Protein AF-A0A7R9U5C7-F1 (afdb_monomer_lite)

Structure (mmCIF, N/CA/C/O backbone):
data_AF-A0A7R9U5C7-F1
#
_entry.id   AF-A0A7R9U5C7-F1
#
loop_
_atom_site.group_PDB
_atom_site.id
_atom_site.type_symbol
_atom_site.label_atom_id
_atom_site.label_alt_id
_atom_site.label_comp_id
_atom_site.label_asym_id
_atom_site.label_entity_id
_atom_site.label_seq_id
_atom_site.pdbx_PDB_ins_code
_atom_site.Cartn_x
_atom_site.Cartn_y
_atom_site.Cartn_z
_atom_site.occupancy
_atom_site.B_iso_or_equiv
_atom_site.auth_seq_id
_atom_site.auth_comp_id
_atom_site.auth_asym_id
_atom_site.auth_atom_id
_atom_site.pdbx_PDB_model_num
ATOM 1 N N . VAL A 1 1 ? 26.479 -2.961 -24.263 1.00 69.06 1 VAL A N 1
ATOM 2 C CA . VAL A 1 1 ? 25.648 -1.881 -23.669 1.00 69.06 1 VAL A CA 1
ATOM 3 C C . VAL A 1 1 ? 24.235 -2.358 -23.331 1.00 69.06 1 VAL A C 1
ATOM 5 O O . VAL A 1 1 ? 23.963 -2.517 -22.155 1.00 69.06 1 VAL A O 1
ATOM 8 N N . LYS A 1 2 ? 23.353 -2.687 -24.295 1.00 80.06 2 LYS A N 1
ATOM 9 C CA . LYS A 1 2 ? 21.964 -3.112 -23.983 1.00 80.06 2 LYS A CA 1
ATOM 10 C C . LYS A 1 2 ? 21.867 -4.331 -23.053 1.00 80.06 2 LYS A C 1
ATOM 12 O O . LYS A 1 2 ? 21.091 -4.308 -22.110 1.00 80.06 2 LYS A O 1
ATOM 17 N N . ALA A 1 3 ? 22.662 -5.375 -23.295 1.00 84.94 3 ALA A N 1
ATOM 18 C CA . ALA A 1 3 ? 22.646 -6.585 -22.465 1.00 84.94 3 ALA A CA 1
ATOM 19 C C . ALA A 1 3 ? 23.054 -6.326 -21.003 1.00 84.94 3 ALA A C 1
ATOM 21 O O . ALA A 1 3 ? 22.532 -6.975 -20.100 1.00 84.94 3 ALA A O 1
ATOM 22 N N . GLU A 1 4 ? 23.941 -5.354 -20.786 1.00 88.50 4 GLU A N 1
ATOM 23 C CA . GLU A 1 4 ? 24.429 -4.982 -19.459 1.00 88.50 4 GLU A CA 1
ATOM 24 C C . GLU A 1 4 ? 23.354 -4.234 -18.666 1.00 88.50 4 GLU A C 1
ATOM 26 O O . GLU A 1 4 ? 23.026 -4.626 -17.553 1.00 88.50 4 GLU A O 1
ATOM 31 N N . ILE A 1 5 ? 22.686 -3.267 -19.302 1.00 93.19 5 ILE A N 1
ATOM 32 C CA . ILE A 1 5 ? 21.559 -2.531 -18.707 1.00 93.19 5 ILE A CA 1
ATOM 33 C C . ILE A 1 5 ? 20.437 -3.490 -18.284 1.00 93.19 5 ILE A C 1
ATOM 35 O O . ILE A 1 5 ? 19.902 -3.387 -17.184 1.00 93.19 5 ILE A O 1
ATOM 39 N N . TRP A 1 6 ? 20.092 -4.470 -19.128 1.00 94.31 6 TRP A N 1
ATOM 40 C CA . TRP A 1 6 ? 19.081 -5.473 -18.774 1.00 94.31 6 TRP A CA 1
ATOM 41 C C . TRP A 1 6 ? 19.509 -6.362 -17.605 1.00 94.31 6 TRP A C 1
ATOM 43 O O . TRP A 1 6 ? 18.661 -6.824 -16.843 1.00 94.31 6 TRP A O 1
ATOM 53 N N . ARG A 1 7 ? 20.810 -6.632 -17.468 1.00 94.31 7 ARG A N 1
ATOM 54 C CA . ARG A 1 7 ? 21.351 -7.407 -16.351 1.00 94.31 7 ARG A CA 1
ATOM 55 C C . ARG A 1 7 ? 21.228 -6.626 -15.048 1.00 94.31 7 ARG A C 1
ATOM 57 O O . ARG A 1 7 ? 20.697 -7.174 -14.087 1.00 94.31 7 ARG A O 1
ATOM 64 N N . GLU A 1 8 ? 21.639 -5.364 -15.044 1.00 95.88 8 GLU A N 1
ATOM 65 C CA . GLU A 1 8 ? 21.520 -4.473 -13.887 1.00 95.88 8 GLU A CA 1
ATOM 66 C C . GLU A 1 8 ? 20.059 -4.268 -13.477 1.00 95.88 8 GLU A C 1
ATOM 68 O O . GLU A 1 8 ? 19.711 -4.454 -12.312 1.00 95.88 8 GLU A O 1
ATOM 73 N N . LEU A 1 9 ? 19.174 -3.991 -14.440 1.00 95.62 9 LEU A N 1
ATOM 74 C CA . LEU A 1 9 ? 17.753 -3.787 -14.165 1.00 95.62 9 LEU A CA 1
ATOM 75 C C . LEU A 1 9 ? 17.116 -5.014 -13.505 1.00 95.62 9 LEU A C 1
ATOM 77 O O . LEU A 1 9 ? 16.358 -4.870 -12.549 1.00 95.62 9 LEU A O 1
ATOM 81 N N . ARG A 1 10 ? 17.450 -6.227 -13.965 1.00 95.75 10 ARG A N 1
ATOM 82 C CA . ARG A 1 10 ? 16.970 -7.465 -13.330 1.00 95.75 10 ARG A CA 1
ATOM 83 C C . ARG A 1 10 ? 17.419 -7.573 -11.877 1.00 95.75 10 ARG A C 1
ATOM 85 O O . ARG A 1 10 ? 16.615 -7.959 -11.034 1.00 95.75 10 ARG A O 1
ATOM 92 N N . VAL A 1 11 ? 18.674 -7.228 -11.584 1.00 97.00 11 VAL A N 1
ATOM 93 C CA . VAL A 1 11 ? 19.195 -7.238 -10.209 1.00 97.00 11 VAL A CA 1
ATOM 94 C C . VAL A 1 11 ? 18.440 -6.229 -9.348 1.00 97.00 11 VAL A C 1
ATOM 96 O O . VAL A 1 11 ? 18.007 -6.580 -8.253 1.00 97.00 11 VAL A O 1
ATOM 99 N N . TYR A 1 12 ? 18.214 -5.009 -9.839 1.00 96.62 12 TYR A N 1
ATOM 100 C CA . TYR A 1 12 ? 17.476 -3.999 -9.081 1.00 96.62 12 TYR A CA 1
ATOM 101 C C . TYR A 1 12 ? 16.025 -4.394 -8.828 1.00 96.62 12 TYR A C 1
ATOM 103 O O . TYR A 1 12 ? 15.576 -4.311 -7.688 1.00 96.62 12 TYR A O 1
ATOM 111 N N . VAL A 1 13 ? 15.312 -4.888 -9.842 1.00 96.19 13 VAL A N 1
ATOM 112 C CA . VAL A 1 13 ? 13.936 -5.379 -9.670 1.00 96.19 13 VAL A CA 1
ATOM 113 C C . VAL A 1 13 ? 13.900 -6.511 -8.645 1.00 96.19 13 VAL A C 1
ATOM 115 O O . VAL A 1 13 ? 13.076 -6.480 -7.737 1.00 96.19 13 VAL A O 1
ATOM 118 N N . TYR A 1 14 ? 14.839 -7.456 -8.717 1.00 97.25 14 TYR A N 1
ATOM 119 C CA . TYR A 1 14 ? 14.930 -8.548 -7.751 1.00 97.25 14 TYR A CA 1
ATOM 120 C C . TYR A 1 14 ? 15.136 -8.046 -6.313 1.00 97.25 14 TYR A C 1
ATOM 122 O O . TYR A 1 14 ? 14.419 -8.461 -5.401 1.00 97.25 14 TYR A O 1
ATOM 130 N N . VAL A 1 15 ? 16.078 -7.122 -6.103 1.00 97.81 15 VAL A N 1
ATOM 131 C CA . VAL A 1 15 ? 16.338 -6.533 -4.780 1.00 97.81 15 VAL A CA 1
ATOM 132 C C . VAL A 1 15 ? 15.114 -5.774 -4.264 1.00 97.81 15 VAL A C 1
ATOM 134 O O . VAL A 1 15 ? 14.743 -5.941 -3.103 1.00 97.81 15 VAL A O 1
ATOM 137 N N . LEU A 1 16 ? 14.450 -4.988 -5.116 1.00 97.81 16 LEU A N 1
ATOM 138 C CA . LEU A 1 16 ? 13.233 -4.261 -4.749 1.00 97.81 16 LEU A CA 1
ATOM 139 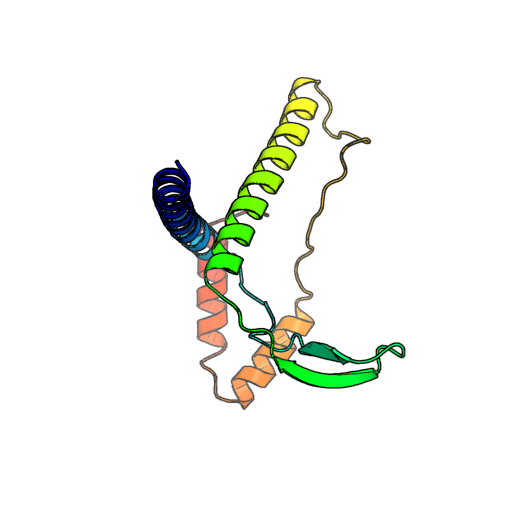C C . LEU A 1 16 ? 12.109 -5.211 -4.331 1.00 97.81 16 LEU A C 1
ATOM 141 O O . LEU A 1 16 ? 11.464 -4.973 -3.312 1.00 97.81 16 LEU A O 1
ATOM 145 N N . THR A 1 17 ? 11.918 -6.319 -5.048 1.00 97.75 17 THR A N 1
ATOM 146 C CA . THR A 1 17 ? 10.931 -7.344 -4.686 1.00 97.75 17 THR A CA 1
ATOM 147 C C . THR A 1 17 ? 11.251 -7.992 -3.338 1.00 97.75 17 THR A C 1
ATOM 149 O O . THR A 1 17 ? 10.351 -8.178 -2.519 1.00 97.75 17 THR A O 1
ATOM 152 N N . LEU A 1 18 ? 12.523 -8.282 -3.040 1.00 97.94 18 LEU A N 1
ATOM 153 C CA . LEU A 1 18 ? 12.911 -8.801 -1.721 1.00 97.94 18 LEU A CA 1
ATOM 154 C C . LEU A 1 18 ? 12.599 -7.812 -0.592 1.00 97.94 18 LEU A C 1
ATOM 156 O O . LEU A 1 18 ? 12.059 -8.213 0.442 1.00 97.94 18 LEU A O 1
ATOM 160 N N . VAL A 1 19 ? 12.908 -6.529 -0.791 1.00 97.69 19 VAL A N 1
ATOM 161 C CA . VAL A 1 19 ? 12.594 -5.473 0.181 1.00 97.69 19 VAL A CA 1
ATOM 162 C C . VAL A 1 19 ? 11.082 -5.359 0.373 1.00 97.69 19 VAL A C 1
ATOM 164 O O . VAL A 1 19 ? 10.614 -5.370 1.512 1.00 97.69 19 VAL A O 1
ATOM 167 N N . ALA A 1 20 ? 10.310 -5.335 -0.712 1.00 97.19 20 ALA A N 1
ATOM 168 C CA . ALA A 1 20 ? 8.856 -5.250 -0.654 1.00 97.19 20 ALA A CA 1
ATOM 169 C C . ALA A 1 20 ? 8.223 -6.431 0.096 1.00 97.19 20 ALA A C 1
ATOM 171 O O . ALA A 1 20 ? 7.369 -6.218 0.951 1.00 97.19 20 ALA A O 1
ATOM 172 N N . ARG A 1 21 ? 8.698 -7.668 -0.110 1.00 96.88 21 ARG A N 1
ATOM 173 C CA . ARG A 1 21 ? 8.245 -8.840 0.667 1.00 96.88 21 ARG A CA 1
ATOM 174 C C . ARG A 1 21 ? 8.474 -8.681 2.172 1.00 96.88 21 ARG A C 1
ATOM 176 O O . ARG A 1 21 ? 7.712 -9.217 2.978 1.00 96.88 21 ARG A O 1
ATOM 183 N N . CYS A 1 22 ? 9.557 -8.020 2.575 1.00 97.31 22 CYS A N 1
ATOM 184 C CA . CYS A 1 22 ? 9.834 -7.739 3.985 1.00 97.31 22 CYS A CA 1
ATOM 185 C C . CYS A 1 22 ? 8.921 -6.632 4.529 1.00 97.31 22 CYS A C 1
ATOM 187 O O . CYS A 1 22 ? 8.404 -6.769 5.637 1.00 97.31 22 CYS A O 1
ATOM 189 N N . LEU A 1 23 ? 8.692 -5.572 3.748 1.00 95.62 23 LEU A N 1
ATOM 190 C CA . LEU A 1 23 ? 7.774 -4.486 4.101 1.00 95.62 23 LEU A CA 1
ATOM 191 C C . LEU A 1 23 ? 6.338 -4.996 4.259 1.00 95.62 23 LEU A C 1
ATOM 193 O O . LEU A 1 23 ? 5.747 -4.777 5.315 1.00 95.62 23 LEU A O 1
ATOM 197 N N . LYS A 1 24 ? 5.844 -5.777 3.290 1.00 94.38 24 LYS A N 1
ATOM 198 C CA . LYS A 1 24 ? 4.515 -6.403 3.325 1.00 94.38 24 LYS A CA 1
ATOM 199 C C . LYS A 1 24 ? 4.319 -7.235 4.587 1.00 94.38 24 LYS A C 1
ATOM 201 O O . LYS A 1 24 ? 3.395 -6.985 5.351 1.00 94.38 24 LYS A O 1
ATOM 206 N N . ARG A 1 25 ? 5.255 -8.148 4.879 1.00 93.75 25 ARG A N 1
ATOM 207 C CA . ARG A 1 25 ? 5.205 -8.975 6.098 1.00 93.75 25 ARG A CA 1
ATOM 208 C C . ARG A 1 25 ? 5.154 -8.133 7.369 1.00 93.75 25 ARG A C 1
ATOM 210 O O . ARG A 1 25 ? 4.372 -8.430 8.264 1.00 93.75 25 ARG A O 1
ATOM 217 N N . ARG A 1 26 ? 5.964 -7.075 7.458 1.00 93.19 26 ARG A N 1
ATOM 218 C CA . ARG A 1 26 ? 5.956 -6.173 8.618 1.00 93.19 26 ARG A CA 1
ATOM 219 C C . ARG A 1 26 ? 4.633 -5.411 8.739 1.00 93.19 26 ARG A C 1
ATOM 221 O O . ARG A 1 26 ? 4.154 -5.208 9.851 1.00 93.19 26 ARG A O 1
ATOM 228 N N . ARG A 1 27 ? 4.059 -4.984 7.614 1.00 92.38 27 ARG A N 1
ATOM 229 C CA . ARG A 1 27 ? 2.776 -4.280 7.540 1.00 92.38 27 ARG A CA 1
ATOM 230 C C . ARG A 1 27 ? 1.621 -5.186 7.989 1.00 92.38 27 ARG A C 1
ATOM 232 O O . ARG A 1 27 ? 0.831 -4.776 8.833 1.00 92.38 27 ARG A O 1
ATOM 239 N N . GLU A 1 28 ? 1.578 -6.424 7.505 1.00 90.81 28 GLU A N 1
ATOM 240 C CA . GLU A 1 28 ? 0.587 -7.441 7.893 1.00 90.81 28 GLU A CA 1
ATOM 241 C C . GLU A 1 28 ? 0.716 -7.843 9.370 1.00 90.81 28 GLU A C 1
ATOM 243 O O . GLU A 1 28 ? -0.279 -7.888 10.088 1.00 90.81 28 GLU A O 1
ATOM 248 N N . GLN A 1 29 ? 1.941 -8.040 9.871 1.00 89.88 29 GLN A N 1
ATOM 249 C CA . GLN A 1 29 ? 2.194 -8.260 11.305 1.00 89.88 29 GLN A CA 1
ATOM 250 C C . GLN A 1 29 ? 1.755 -7.072 12.171 1.00 89.88 29 GLN A C 1
ATOM 252 O O . GLN A 1 29 ? 1.412 -7.249 13.336 1.00 89.88 29 GLN A O 1
ATOM 257 N N . GLY A 1 30 ? 1.759 -5.865 11.602 1.00 82.56 30 GLY A N 1
ATOM 258 C CA . GLY A 1 30 ? 1.234 -4.652 12.222 1.00 82.56 30 GLY A CA 1
ATOM 259 C C . GLY A 1 30 ? -0.291 -4.519 12.168 1.00 82.56 30 GLY A C 1
ATOM 260 O O . GLY A 1 30 ? -0.795 -3.464 12.540 1.00 82.56 30 GLY A O 1
ATOM 261 N N . GLY A 1 31 ? -1.018 -5.539 11.699 1.00 85.38 31 GLY A N 1
ATOM 262 C CA . GLY A 1 31 ? -2.482 -5.555 11.648 1.00 85.38 31 GLY A CA 1
ATOM 263 C C . GLY A 1 31 ? -3.082 -4.947 10.379 1.00 85.38 31 GLY A C 1
ATOM 264 O O . GLY A 1 31 ? -4.291 -4.727 10.318 1.00 85.38 31 GLY A O 1
ATOM 265 N N . ALA A 1 32 ? -2.272 -4.658 9.358 1.00 87.25 32 ALA A N 1
ATOM 266 C CA . ALA A 1 32 ? -2.818 -4.217 8.084 1.00 87.25 32 ALA A CA 1
ATOM 267 C C . ALA A 1 32 ? -3.538 -5.363 7.367 1.00 87.25 32 ALA A C 1
ATOM 269 O O . ALA A 1 32 ? -3.060 -6.496 7.339 1.00 87.25 32 ALA A O 1
ATOM 270 N N . LEU A 1 33 ? -4.659 -5.034 6.732 1.00 86.25 33 LEU A N 1
ATOM 271 C CA . LEU A 1 33 ? -5.491 -5.986 6.009 1.00 86.25 33 LEU A CA 1
ATOM 272 C C . LEU A 1 33 ? -5.349 -5.772 4.505 1.00 86.25 33 LEU A C 1
ATOM 274 O O . LEU A 1 33 ? -5.361 -4.637 4.028 1.00 86.25 33 LEU A O 1
ATOM 278 N N . GLU A 1 34 ? -5.263 -6.872 3.766 1.00 84.06 34 GLU A N 1
ATOM 279 C CA . GLU A 1 34 ? -5.364 -6.871 2.312 1.00 84.06 34 GLU A CA 1
ATOM 280 C C . GLU A 1 34 ? -6.818 -7.161 1.933 1.00 84.06 34 GLU A C 1
ATOM 282 O O . GLU A 1 34 ? -7.289 -8.293 2.025 1.00 84.06 34 GLU A O 1
ATOM 287 N N . LEU A 1 35 ? -7.552 -6.105 1.577 1.00 82.19 35 LEU A N 1
ATOM 288 C CA . LEU A 1 35 ? -8.966 -6.179 1.187 1.00 82.19 35 LEU A CA 1
ATOM 289 C C . LEU A 1 35 ? -9.159 -5.983 -0.320 1.00 82.19 35 LEU A C 1
ATOM 291 O O . LEU A 1 35 ? -10.283 -5.744 -0.768 1.00 82.19 35 LEU A O 1
ATOM 295 N N . SER A 1 36 ? -8.079 -6.030 -1.105 1.00 74.12 36 SER A N 1
ATOM 296 C CA . SER A 1 36 ? -8.199 -5.990 -2.556 1.00 74.12 36 SER A CA 1
ATOM 297 C C . SER A 1 36 ? -9.092 -7.136 -3.026 1.00 74.12 36 SER A C 1
ATOM 299 O O . SER A 1 36 ? -9.078 -8.249 -2.499 1.00 74.12 36 SER A O 1
ATOM 301 N N . ASN A 1 37 ? -9.931 -6.845 -4.017 1.00 61.38 37 ASN A N 1
ATOM 302 C CA . ASN A 1 37 ? -11.022 -7.715 -4.446 1.00 61.38 37 ASN A CA 1
ATOM 303 C C . ASN A 1 37 ? -10.569 -8.995 -5.182 1.00 61.38 37 ASN A C 1
ATOM 305 O O . ASN A 1 37 ? -11.366 -9.550 -5.936 1.00 61.38 37 ASN A O 1
ATOM 309 N N . GLY A 1 38 ? -9.332 -9.467 -4.991 1.00 54.62 38 GLY A N 1
ATOM 310 C CA . GLY A 1 38 ? -8.848 -10.760 -5.483 1.00 54.62 38 GLY A CA 1
ATOM 311 C C . GLY A 1 38 ? -9.204 -11.049 -6.944 1.00 54.62 38 GLY A C 1
ATOM 312 O O . GLY A 1 38 ? -9.746 -12.112 -7.228 1.00 54.62 38 GLY A O 1
ATOM 313 N N . GLY A 1 39 ? -8.971 -10.092 -7.851 1.00 54.88 39 GLY A N 1
ATOM 314 C CA . GLY A 1 39 ? -9.197 -10.284 -9.291 1.00 54.88 39 GLY A CA 1
ATOM 315 C C . GLY A 1 39 ? -10.586 -9.903 -9.826 1.00 54.88 39 GLY A C 1
ATOM 316 O O . GLY A 1 39 ? -10.973 -10.391 -10.880 1.00 54.88 39 GLY A O 1
ATOM 317 N N . ARG A 1 40 ? -11.366 -9.042 -9.152 1.00 65.44 40 ARG A N 1
ATOM 318 C CA . ARG A 1 40 ? -12.641 -8.525 -9.719 1.00 65.44 40 ARG A CA 1
ATOM 319 C C . ARG A 1 40 ? -12.511 -7.255 -10.558 1.00 65.44 40 ARG A C 1
ATOM 321 O O . ARG A 1 40 ? -13.523 -6.757 -11.045 1.00 65.44 40 ARG A O 1
ATOM 328 N N . GLU A 1 41 ? -11.312 -6.707 -10.704 1.00 80.50 41 GLU A N 1
ATOM 329 C CA . GLU A 1 41 ? -11.092 -5.639 -11.680 1.00 80.50 41 GLU A CA 1
ATOM 330 C C . GLU A 1 41 ? -11.083 -6.253 -13.082 1.00 80.50 41 GLU A C 1
ATOM 332 O O . GLU A 1 41 ? -10.514 -7.326 -13.285 1.00 80.50 41 GLU A O 1
ATOM 337 N N . LEU A 1 42 ? -11.779 -5.615 -14.023 1.00 86.25 42 LEU A N 1
ATOM 338 C CA . LEU A 1 42 ? -11.935 -6.111 -15.387 1.00 86.25 42 LEU A CA 1
ATOM 339 C C . LEU A 1 42 ? -11.075 -5.278 -16.335 1.00 86.25 42 LEU A C 1
ATOM 341 O O . LEU A 1 42 ? -11.284 -4.072 -16.467 1.00 86.25 42 LEU A O 1
ATOM 345 N N . ASP A 1 43 ? -10.153 -5.939 -17.027 1.00 86.94 43 ASP A N 1
ATOM 346 C CA . ASP A 1 43 ? -9.432 -5.363 -18.155 1.00 86.94 43 ASP A CA 1
ATOM 347 C C . ASP A 1 43 ? -10.277 -5.578 -19.415 1.00 86.94 43 ASP A C 1
ATOM 349 O O . ASP A 1 43 ? -10.591 -6.720 -19.766 1.00 86.94 43 ASP A O 1
ATOM 353 N N . PHE A 1 44 ? -10.615 -4.501 -20.120 1.00 90.56 44 PHE A N 1
ATOM 354 C CA . PHE A 1 44 ? -11.319 -4.569 -21.399 1.00 90.56 44 PHE A CA 1
ATOM 355 C C . PHE A 1 44 ? -10.335 -4.397 -22.557 1.00 90.56 44 PHE A C 1
ATOM 357 O O . PHE A 1 44 ? -9.576 -3.428 -22.602 1.00 90.56 44 PHE A O 1
ATOM 364 N N . GLU A 1 45 ? -10.366 -5.316 -23.520 1.00 89.62 45 GLU A N 1
ATOM 365 C CA . GLU A 1 45 ? -9.659 -5.146 -24.788 1.00 89.62 45 GLU A CA 1
ATOM 366 C C . GLU A 1 45 ? -10.556 -4.366 -25.751 1.00 89.62 45 GLU A C 1
ATOM 368 O O . GLU A 1 45 ? -11.594 -4.862 -26.200 1.00 89.62 45 GLU A O 1
ATOM 373 N N . LEU A 1 46 ? -10.145 -3.136 -26.057 1.00 91.50 46 LEU A N 1
ATOM 374 C CA . LEU A 1 46 ? -10.845 -2.255 -26.990 1.00 91.50 46 LEU A CA 1
ATOM 375 C C . LEU A 1 46 ? -10.221 -2.390 -28.384 1.00 91.50 46 LEU A C 1
ATOM 377 O O . LEU A 1 46 ? -8.994 -2.342 -28.522 1.00 91.50 46 LEU A O 1
ATOM 381 N N . ARG A 1 47 ? -11.047 -2.542 -29.426 1.00 83.38 47 ARG A N 1
ATOM 382 C CA . ARG A 1 47 ? -10.589 -2.587 -30.826 1.00 83.38 47 ARG A CA 1
ATOM 383 C C . ARG A 1 47 ? -11.359 -1.623 -31.723 1.00 83.38 47 ARG A C 1
ATOM 385 O O . ARG A 1 47 ? -12.473 -1.202 -31.433 1.00 83.38 47 ARG A O 1
ATOM 392 N N . GLY A 1 48 ? -10.723 -1.282 -32.845 1.00 81.19 48 GLY A N 1
ATOM 393 C CA . GLY A 1 48 ? -11.273 -0.374 -33.848 1.00 81.19 48 GLY A CA 1
ATOM 394 C C . GLY A 1 48 ? -11.226 1.099 -33.435 1.00 81.19 48 GLY A C 1
ATOM 395 O O . GLY A 1 48 ? -10.718 1.464 -32.378 1.00 81.19 48 GLY A O 1
ATOM 396 N N . THR A 1 49 ? -11.747 1.963 -34.302 1.00 80.00 49 THR A N 1
ATOM 397 C CA . THR A 1 49 ? -11.827 3.416 -34.069 1.00 80.00 49 THR A CA 1
ATOM 398 C C . THR A 1 49 ? -12.918 3.805 -33.076 1.00 80.00 49 THR A C 1
ATOM 400 O O . THR A 1 49 ? -12.849 4.884 -32.498 1.00 80.00 49 THR A O 1
ATOM 403 N N . ASN A 1 50 ? -13.909 2.933 -32.877 1.00 81.62 50 ASN A N 1
ATOM 404 C CA . ASN A 1 50 ? -15.063 3.195 -32.018 1.00 81.62 50 ASN A CA 1
ATOM 405 C C . ASN A 1 50 ? -14.829 2.784 -30.557 1.00 81.62 50 ASN A C 1
ATOM 407 O O . ASN A 1 50 ? -15.661 3.094 -29.713 1.00 81.62 50 ASN A O 1
ATOM 411 N N . LEU A 1 51 ? -13.686 2.146 -30.255 1.00 83.25 51 LEU A N 1
ATOM 412 C CA . LEU A 1 51 ? -13.310 1.692 -28.911 1.00 83.25 51 LEU A CA 1
ATOM 413 C C . LEU A 1 51 ? -14.348 0.752 -28.274 1.00 83.25 51 LEU A C 1
ATOM 415 O O . LEU A 1 51 ? -14.524 0.753 -27.056 1.00 83.25 51 LEU A O 1
ATOM 419 N N . ASP A 1 52 ? -15.016 -0.064 -29.089 1.00 86.94 52 ASP A N 1
ATOM 420 C CA . ASP A 1 52 ? -15.985 -1.037 -28.595 1.00 86.94 52 ASP A CA 1
ATOM 421 C C . ASP A 1 52 ? -15.253 -2.176 -27.848 1.00 86.94 52 ASP A C 1
ATOM 423 O O . ASP A 1 52 ? -14.231 -2.682 -28.336 1.00 86.94 52 ASP A O 1
ATOM 427 N N . PRO A 1 53 ? -15.730 -2.589 -26.655 1.00 85.44 53 PRO A N 1
ATOM 428 C CA . PRO A 1 53 ? -15.127 -3.684 -25.906 1.00 85.44 53 PRO A CA 1
ATOM 429 C C . PRO A 1 53 ? -15.491 -5.027 -26.546 1.00 85.44 53 PRO A C 1
ATOM 431 O O . PRO A 1 53 ? -16.641 -5.460 -26.504 1.00 85.44 53 PRO A O 1
ATOM 434 N N . GLU A 1 54 ? -14.503 -5.716 -27.113 1.00 84.94 54 GLU A N 1
ATOM 435 C CA . GLU A 1 54 ? -14.709 -7.037 -27.727 1.00 84.94 54 GLU A CA 1
ATOM 436 C C . GLU A 1 54 ? -14.481 -8.180 -26.737 1.00 84.94 54 GLU A C 1
ATOM 438 O O . GLU A 1 54 ? -15.071 -9.256 -26.861 1.00 84.94 54 GLU A O 1
ATOM 443 N N . LYS A 1 55 ? -13.588 -7.968 -25.766 1.00 88.00 55 LYS A N 1
ATOM 444 C CA . LYS A 1 55 ? -13.210 -8.966 -24.766 1.00 88.00 55 LYS A CA 1
ATOM 445 C C . LYS A 1 55 ? -12.985 -8.310 -23.420 1.00 88.00 55 LYS A C 1
ATOM 447 O O . LYS A 1 55 ? -12.586 -7.150 -23.336 1.00 88.00 55 LYS A O 1
ATOM 452 N N . TYR A 1 56 ? -13.187 -9.095 -22.374 1.00 89.31 56 TYR A N 1
ATOM 453 C CA . TYR A 1 56 ? -12.783 -8.737 -21.028 1.00 89.31 56 TYR A CA 1
ATOM 454 C C . TYR A 1 56 ? -12.029 -9.898 -20.392 1.00 89.31 56 TYR A C 1
ATOM 456 O O . TYR A 1 56 ? -12.236 -11.065 -20.739 1.00 89.31 56 TYR A O 1
ATOM 464 N N . ARG A 1 57 ? -11.171 -9.572 -19.435 1.00 87.00 57 ARG A N 1
ATOM 465 C CA . ARG A 1 57 ? -10.538 -10.538 -18.538 1.00 87.00 57 ARG A CA 1
ATOM 466 C C . ARG A 1 57 ? -10.487 -9.960 -17.134 1.00 87.00 57 ARG A C 1
ATOM 468 O O . ARG A 1 57 ? -10.516 -8.746 -16.958 1.00 87.00 57 ARG A O 1
ATOM 475 N N . THR A 1 58 ? -10.395 -10.826 -16.141 1.00 85.94 58 THR A N 1
ATOM 476 C CA . THR A 1 58 ? -10.044 -10.408 -14.786 1.00 85.94 58 THR A CA 1
ATOM 477 C C . THR A 1 58 ? -8.584 -9.975 -14.755 1.00 85.94 58 THR A C 1
ATOM 479 O O . THR A 1 58 ? -7.739 -10.629 -15.368 1.00 85.94 58 THR A O 1
ATOM 482 N N . SER A 1 59 ? -8.295 -8.871 -14.074 1.00 82.81 59 SER A N 1
ATOM 483 C CA . SER A 1 59 ? -6.928 -8.391 -13.906 1.00 82.81 59 SER A CA 1
ATOM 484 C C . SER A 1 59 ? -6.190 -9.303 -12.928 1.00 82.81 59 SER A C 1
ATOM 486 O O . SER A 1 59 ? -6.612 -9.478 -11.779 1.00 82.81 59 SER A O 1
ATOM 488 N N . ASP A 1 60 ? -5.104 -9.913 -13.399 1.00 83.56 60 ASP A N 1
ATOM 489 C CA . ASP A 1 60 ? -4.282 -10.796 -12.582 1.00 83.56 60 ASP A CA 1
ATOM 490 C C . ASP A 1 60 ? -3.399 -9.970 -11.651 1.00 83.56 60 ASP A C 1
ATOM 492 O O . ASP A 1 60 ? -2.635 -9.095 -12.072 1.00 83.56 60 ASP A O 1
ATOM 496 N N . HIS A 1 61 ? -3.459 -10.282 -10.359 1.00 84.94 61 HIS A N 1
ATOM 497 C CA . HIS A 1 61 ? -2.585 -9.647 -9.388 1.00 84.94 61 HIS A CA 1
ATOM 498 C C . HIS A 1 61 ? -1.206 -10.311 -9.392 1.00 84.94 61 HIS A C 1
ATOM 500 O O . HIS A 1 61 ? -1.040 -11.437 -8.925 1.00 84.94 61 HIS A O 1
ATOM 506 N N . LEU A 1 62 ? -0.209 -9.609 -9.929 1.00 89.88 62 LEU A N 1
ATOM 507 C CA . LEU A 1 62 ? 1.175 -10.068 -9.993 1.00 89.88 62 LEU A CA 1
ATOM 508 C C . LEU A 1 62 ? 1.979 -9.591 -8.779 1.00 89.88 62 LEU A C 1
ATOM 510 O O . LEU A 1 62 ? 1.750 -8.515 -8.234 1.00 89.88 62 LEU A O 1
ATOM 514 N N . GLU A 1 63 ? 3.031 -10.328 -8.424 1.00 91.88 63 GLU A N 1
ATOM 515 C CA . GLU A 1 63 ? 3.962 -9.936 -7.354 1.00 91.88 63 GLU A CA 1
ATOM 516 C C . GLU A 1 63 ? 4.638 -8.573 -7.604 1.00 91.88 63 GLU A C 1
ATOM 518 O O . GLU A 1 63 ? 5.004 -7.844 -6.677 1.00 91.88 63 GLU A O 1
ATOM 523 N N . THR A 1 64 ? 4.803 -8.186 -8.867 1.00 92.75 64 THR A N 1
ATOM 524 C CA . THR A 1 64 ? 5.319 -6.857 -9.201 1.00 92.75 64 THR A CA 1
ATOM 525 C C . THR A 1 64 ? 4.361 -5.751 -8.751 1.00 92.75 64 THR A C 1
ATOM 527 O O . THR A 1 64 ? 4.835 -4.694 -8.336 1.00 92.75 64 THR A O 1
ATOM 530 N N . HIS A 1 65 ? 3.044 -5.991 -8.748 1.00 92.12 65 HIS A N 1
ATOM 531 C CA . HIS A 1 65 ? 2.068 -5.039 -8.213 1.00 92.12 65 HIS A CA 1
ATOM 532 C C . HIS A 1 65 ? 2.275 -4.843 -6.709 1.00 92.12 65 HIS A C 1
ATOM 534 O O . HIS A 1 65 ? 2.375 -3.704 -6.264 1.00 92.12 65 HIS A O 1
ATOM 540 N N . ASP A 1 66 ? 2.456 -5.931 -5.951 1.00 92.44 66 ASP A N 1
ATOM 541 C CA . ASP A 1 66 ? 2.814 -5.866 -4.525 1.00 92.44 66 ASP A CA 1
ATOM 542 C C . ASP A 1 66 ? 4.135 -5.119 -4.305 1.00 92.44 66 ASP A C 1
ATOM 544 O O . ASP A 1 66 ? 4.246 -4.287 -3.406 1.00 92.44 66 ASP A O 1
ATOM 548 N N . THR A 1 67 ? 5.136 -5.380 -5.153 1.00 96.06 67 THR A N 1
ATOM 549 C CA . THR A 1 67 ? 6.440 -4.712 -5.062 1.00 96.06 67 THR A CA 1
ATOM 550 C C . THR A 1 67 ? 6.292 -3.199 -5.181 1.00 96.06 67 THR A C 1
ATOM 552 O O . THR A 1 67 ? 6.806 -2.455 -4.347 1.00 96.06 67 THR A O 1
ATOM 555 N N . VAL A 1 68 ? 5.567 -2.736 -6.200 1.00 96.19 68 VAL A N 1
ATOM 556 C CA . VAL A 1 68 ? 5.315 -1.306 -6.407 1.00 96.19 68 VAL A CA 1
ATOM 557 C C . VAL A 1 68 ? 4.463 -0.737 -5.274 1.00 96.19 68 VAL A C 1
ATOM 559 O O . VAL A 1 68 ? 4.779 0.337 -4.764 1.00 96.19 68 VAL A O 1
ATOM 562 N N . MET A 1 69 ? 3.425 -1.455 -4.845 1.00 94.19 69 MET A N 1
ATOM 563 C CA . MET A 1 69 ? 2.516 -1.016 -3.788 1.00 94.19 69 MET A CA 1
ATOM 564 C C . MET A 1 69 ? 3.259 -0.745 -2.477 1.00 94.19 69 MET A C 1
ATOM 566 O O . MET A 1 69 ? 3.121 0.339 -1.915 1.00 94.19 69 MET A O 1
ATOM 570 N N . GLU A 1 70 ? 4.097 -1.673 -2.016 1.00 96.06 70 GLU A N 1
ATOM 571 C CA . GLU A 1 70 ? 4.827 -1.518 -0.752 1.00 96.06 70 GLU A CA 1
ATOM 572 C C . GLU A 1 70 ? 5.862 -0.389 -0.802 1.00 96.06 70 GLU A C 1
ATOM 574 O O . GLU A 1 70 ? 6.041 0.340 0.176 1.00 96.06 70 GLU A O 1
ATOM 579 N N . LEU A 1 71 ? 6.512 -0.182 -1.951 1.00 97.75 71 LEU A N 1
ATOM 580 C CA . LEU A 1 71 ? 7.419 0.953 -2.138 1.00 97.75 71 LEU A CA 1
ATOM 581 C C . LEU A 1 71 ? 6.664 2.288 -2.111 1.00 97.75 71 LEU A C 1
ATOM 583 O O . LEU A 1 71 ? 7.142 3.250 -1.510 1.00 97.75 71 LEU A O 1
ATOM 587 N N . MET A 1 72 ? 5.472 2.344 -2.711 1.00 97.62 72 MET A N 1
ATOM 588 C CA . MET A 1 72 ? 4.622 3.537 -2.681 1.00 97.62 72 MET A CA 1
ATOM 589 C C . MET A 1 72 ? 4.068 3.811 -1.284 1.00 97.62 72 MET A C 1
ATOM 591 O O . MET A 1 72 ? 4.049 4.964 -0.855 1.00 97.62 72 MET A O 1
ATOM 595 N N . ILE A 1 73 ? 3.672 2.773 -0.543 1.00 95.44 73 ILE A N 1
ATOM 596 C CA . ILE A 1 73 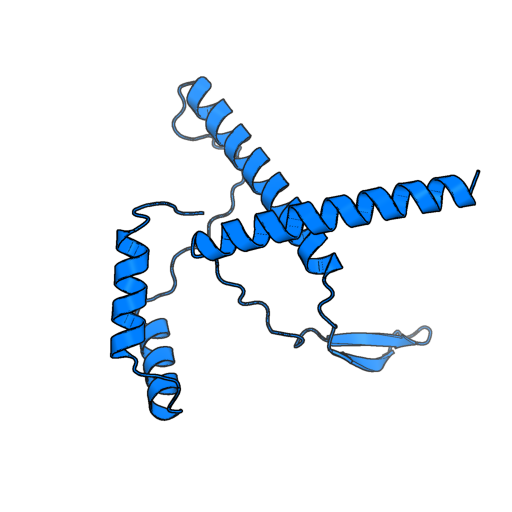? 3.275 2.892 0.865 1.00 95.44 73 ILE A CA 1
ATOM 597 C C . ILE A 1 73 ? 4.433 3.480 1.675 1.00 95.44 73 ILE A C 1
ATOM 599 O O . ILE A 1 73 ? 4.250 4.493 2.348 1.00 95.44 73 ILE A O 1
ATOM 603 N N . LEU A 1 74 ? 5.638 2.913 1.553 1.00 96.06 74 LEU A N 1
ATOM 604 C CA . LEU A 1 74 ? 6.822 3.405 2.257 1.00 96.06 74 LEU A CA 1
ATOM 605 C C . LEU A 1 74 ? 7.112 4.875 1.931 1.00 96.06 74 LEU A C 1
ATOM 607 O O . LEU A 1 74 ? 7.364 5.666 2.842 1.00 96.06 74 LEU A O 1
ATOM 611 N N . ALA A 1 75 ? 7.070 5.247 0.651 1.00 97.06 75 ALA A N 1
ATOM 612 C CA . ALA A 1 75 ? 7.315 6.616 0.214 1.00 97.06 75 ALA A CA 1
ATOM 613 C C . ALA A 1 75 ? 6.269 7.585 0.788 1.00 97.06 75 ALA A C 1
ATOM 615 O O . ALA A 1 75 ? 6.633 8.583 1.411 1.00 97.06 75 ALA A O 1
ATOM 616 N N . ASN A 1 76 ? 4.981 7.260 0.649 1.00 96.12 76 ASN A N 1
ATOM 617 C CA . ASN A 1 76 ? 3.881 8.094 1.130 1.00 96.12 76 ASN A CA 1
ATOM 618 C C . ASN A 1 76 ? 3.922 8.272 2.651 1.00 96.12 76 ASN A C 1
ATOM 620 O O . ASN A 1 76 ? 3.813 9.398 3.135 1.00 96.12 76 ASN A O 1
ATOM 624 N N . SER A 1 77 ? 4.135 7.192 3.408 1.00 93.88 77 SER A N 1
ATOM 625 C CA . SER A 1 77 ? 4.256 7.256 4.867 1.00 93.88 77 SER A CA 1
ATOM 626 C C . SER A 1 77 ? 5.478 8.065 5.302 1.00 93.88 77 SER A C 1
ATOM 628 O O . SER A 1 77 ? 5.373 8.876 6.218 1.00 93.88 77 SER A O 1
ATOM 630 N N . SER A 1 78 ? 6.615 7.916 4.615 1.00 95.19 78 SER A N 1
ATOM 631 C CA . SER A 1 78 ? 7.838 8.671 4.924 1.00 95.19 78 SER A CA 1
ATOM 632 C C . SER A 1 78 ? 7.663 10.174 4.682 1.00 95.19 78 SER A C 1
ATOM 634 O O . SER A 1 78 ? 8.125 10.997 5.475 1.00 95.19 78 SER A O 1
ATOM 636 N N . VAL A 1 79 ? 6.971 10.553 3.602 1.00 94.50 79 VAL A N 1
ATOM 637 C CA . VAL A 1 79 ? 6.649 11.958 3.310 1.00 94.50 79 VAL A CA 1
ATOM 638 C C . VAL A 1 79 ? 5.639 12.505 4.317 1.00 94.50 79 VAL A C 1
ATOM 640 O O . VAL A 1 79 ? 5.854 13.596 4.845 1.00 94.50 79 VAL A O 1
ATOM 643 N N . ALA A 1 80 ? 4.583 11.754 4.639 1.00 91.62 80 ALA A N 1
ATOM 644 C CA . ALA A 1 80 ? 3.601 12.151 5.646 1.00 91.62 80 ALA A CA 1
ATOM 645 C C . ALA A 1 80 ? 4.264 12.399 7.011 1.00 91.62 80 ALA A C 1
ATOM 647 O O . ALA A 1 80 ? 4.058 13.450 7.619 1.00 91.62 80 ALA A O 1
ATOM 648 N N . GLU A 1 81 ? 5.137 11.489 7.452 1.00 90.50 81 GLU A N 1
ATOM 649 C CA . GLU A 1 81 ? 5.909 11.643 8.687 1.00 90.50 81 GLU A CA 1
ATOM 650 C C . GLU A 1 81 ? 6.816 12.879 8.637 1.00 90.50 81 GLU A C 1
ATOM 652 O O . GLU A 1 81 ? 6.902 13.634 9.607 1.00 90.50 81 GLU A O 1
ATOM 657 N N . LYS A 1 82 ? 7.472 13.132 7.499 1.00 91.19 82 LYS A N 1
ATOM 658 C CA . LYS A 1 82 ? 8.334 14.306 7.333 1.00 91.19 82 LYS A CA 1
ATOM 659 C C . LYS A 1 82 ? 7.551 15.615 7.433 1.00 91.19 82 LYS A C 1
ATOM 661 O O . LYS A 1 82 ? 8.027 16.534 8.100 1.00 91.19 82 LYS A O 1
ATOM 666 N N . VAL A 1 83 ? 6.380 15.693 6.800 1.00 89.06 83 VAL A N 1
ATOM 667 C CA . VAL A 1 83 ? 5.496 16.870 6.840 1.00 89.06 83 VAL A CA 1
ATOM 668 C C . VAL A 1 83 ? 4.989 17.122 8.264 1.00 89.06 83 VAL A C 1
ATOM 670 O O . VAL A 1 83 ? 4.995 18.266 8.729 1.00 89.06 83 VAL A O 1
ATOM 673 N N . LEU A 1 84 ? 4.620 16.067 8.995 1.00 85.56 84 LEU A N 1
ATOM 674 C CA . LEU A 1 84 ? 4.215 16.173 10.400 1.00 85.56 84 LEU A CA 1
ATOM 675 C C . LEU A 1 84 ? 5.370 16.679 11.274 1.00 85.56 84 LEU A C 1
ATOM 677 O O . LEU A 1 84 ? 5.241 17.724 11.912 1.00 85.56 84 LEU A O 1
ATOM 681 N N . LYS A 1 85 ? 6.543 16.039 11.196 1.00 85.94 85 LYS A N 1
ATOM 682 C CA . LYS A 1 85 ? 7.740 16.433 11.959 1.00 85.94 85 LYS A CA 1
ATOM 683 C C . LYS A 1 85 ? 8.195 17.863 11.677 1.00 85.94 85 LYS A C 1
ATOM 685 O O . LYS A 1 85 ? 8.632 18.558 12.590 1.00 85.94 85 LYS A O 1
ATOM 690 N N . SER A 1 86 ? 8.111 18.330 10.426 1.00 83.75 86 SER A N 1
ATOM 691 C CA . SER A 1 86 ? 8.464 19.723 10.105 1.00 83.75 86 SER A CA 1
ATOM 692 C C . SER A 1 86 ? 7.525 20.734 10.760 1.00 83.75 86 SER A C 1
ATOM 694 O O . SER A 1 86 ? 7.941 21.848 11.060 1.00 83.75 86 SER A O 1
ATOM 696 N N . SER A 1 87 ? 6.277 20.339 10.998 1.00 79.50 87 SER A N 1
ATOM 697 C CA . SER A 1 87 ? 5.258 21.188 11.615 1.00 79.50 87 SER A CA 1
ATOM 698 C C . SER A 1 87 ? 5.443 21.244 13.135 1.00 79.50 87 SER A C 1
ATOM 700 O O . SER A 1 87 ? 5.431 22.326 13.719 1.00 79.50 87 SER A O 1
ATOM 702 N N . GLU A 1 88 ? 5.751 20.096 13.750 1.00 78.44 88 GLU A N 1
ATOM 703 C CA . GLU A 1 88 ? 6.123 19.987 15.167 1.00 78.44 88 GLU A CA 1
ATOM 704 C C . GLU A 1 88 ? 7.379 20.806 15.499 1.00 78.44 88 GLU A C 1
ATOM 706 O O . GLU A 1 88 ? 7.398 21.542 16.484 1.00 78.44 88 GLU A O 1
ATOM 711 N N . ALA A 1 89 ? 8.414 20.743 14.651 1.00 74.88 89 ALA A N 1
ATOM 712 C CA . ALA A 1 89 ? 9.648 21.514 14.827 1.00 74.88 89 ALA A CA 1
ATOM 713 C C . ALA A 1 89 ? 9.431 23.037 14.742 1.00 74.88 89 ALA A C 1
ATOM 715 O O . ALA A 1 89 ? 10.188 23.800 15.338 1.00 74.88 89 ALA A O 1
ATOM 716 N N . ALA A 1 90 ? 8.393 23.481 14.028 1.00 75.06 90 ALA A N 1
ATOM 717 C CA . ALA A 1 90 ? 7.982 24.881 13.964 1.00 75.06 90 ALA A CA 1
ATOM 718 C C . ALA A 1 90 ? 7.090 25.305 15.152 1.00 75.06 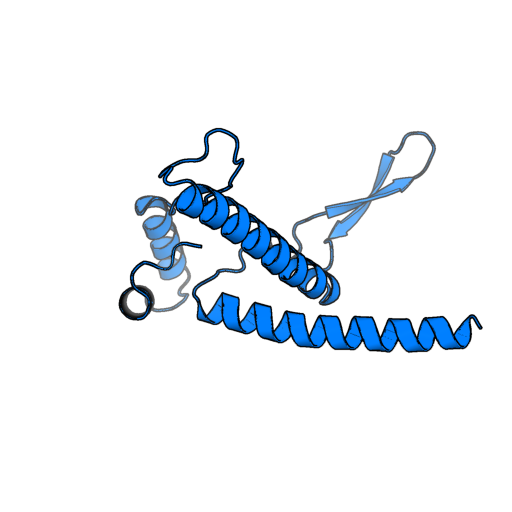90 ALA A C 1
ATOM 720 O O . ALA A 1 90 ? 6.619 26.440 15.186 1.00 75.06 90 ALA A O 1
ATOM 721 N N . GLY A 1 91 ? 6.844 24.411 16.120 1.00 77.62 91 GLY A N 1
ATOM 722 C CA . GLY A 1 91 ? 6.012 24.673 17.297 1.00 77.62 91 GLY A CA 1
ATOM 723 C C . GLY A 1 91 ? 4.510 24.707 17.006 1.00 77.62 91 GLY A C 1
ATOM 724 O O . GLY A 1 91 ? 3.741 25.195 17.833 1.00 77.62 91 GLY A O 1
ATOM 725 N N . VAL A 1 92 ? 4.078 24.210 15.843 1.00 71.69 92 VAL A N 1
ATOM 726 C CA . VAL A 1 92 ? 2.674 24.239 15.423 1.00 71.69 92 VAL A CA 1
ATOM 727 C C . VAL A 1 92 ? 2.093 22.830 15.505 1.00 71.69 92 VAL A C 1
ATOM 729 O O . VAL A 1 92 ? 2.572 21.909 14.851 1.00 71.69 92 VAL A O 1
ATOM 732 N N . SER A 1 93 ? 1.027 22.658 16.291 1.00 69.69 93 SER A N 1
ATOM 733 C CA . SER A 1 93 ? 0.341 21.365 16.461 1.00 69.69 93 SER A CA 1
ATOM 734 C C . SER A 1 93 ? -0.388 20.884 15.200 1.00 69.69 93 SER A C 1
ATOM 736 O O . SER A 1 93 ? -0.757 19.716 15.106 1.00 69.69 93 SER A O 1
ATOM 738 N N . TYR A 1 94 ? -0.612 21.779 14.236 1.00 70.56 94 TYR A N 1
ATOM 739 C CA . TYR A 1 94 ? -1.358 21.516 13.014 1.00 70.56 94 TYR A CA 1
ATOM 740 C C . TYR A 1 94 ? -0.818 22.346 11.846 1.00 70.56 94 TYR A C 1
ATOM 742 O O . TYR A 1 94 ? -0.724 23.568 11.938 1.00 70.56 94 TYR A O 1
ATOM 750 N N . ASN A 1 95 ? -0.509 21.693 10.725 1.00 77.88 95 ASN A N 1
ATOM 751 C CA . ASN A 1 95 ? -0.128 22.376 9.493 1.00 77.88 95 ASN A CA 1
ATOM 752 C C . ASN A 1 95 ? -1.336 22.486 8.553 1.00 77.88 95 ASN A C 1
ATOM 754 O O . ASN A 1 95 ? -1.715 21.482 7.948 1.00 77.88 95 ASN A O 1
ATOM 758 N N . PRO A 1 96 ? -1.921 23.687 8.386 1.00 77.81 96 PRO A N 1
ATOM 759 C CA . PRO A 1 96 ? -3.121 23.879 7.572 1.00 77.81 96 PRO A CA 1
ATOM 760 C C . PRO A 1 96 ? -2.896 23.636 6.077 1.00 77.81 96 PRO A C 1
ATOM 762 O O . PRO A 1 96 ? -3.863 23.487 5.337 1.00 77.81 96 PRO A O 1
ATOM 765 N N . CYS A 1 97 ? -1.640 23.584 5.630 1.00 82.50 97 CYS A N 1
ATOM 766 C CA . CYS A 1 97 ? -1.275 23.357 4.236 1.00 82.50 97 CYS A CA 1
ATOM 767 C C . CYS A 1 97 ? -0.933 21.888 3.941 1.00 82.50 97 CYS A C 1
ATOM 769 O O . CYS A 1 97 ? -0.654 21.546 2.792 1.00 82.50 97 CYS A O 1
ATOM 771 N N . ALA A 1 98 ? -0.923 21.015 4.954 1.00 86.81 98 ALA A N 1
ATOM 772 C CA . ALA A 1 98 ? -0.633 19.601 4.774 1.00 86.81 98 ALA A CA 1
ATOM 773 C C . ALA A 1 98 ? -1.895 18.839 4.350 1.00 86.81 98 ALA A C 1
ATOM 775 O O . ALA A 1 98 ? -2.874 18.764 5.090 1.00 86.81 98 ALA A O 1
ATOM 776 N N . VAL A 1 99 ? -1.853 18.221 3.170 1.00 89.25 99 VAL A N 1
ATOM 777 C CA . VAL A 1 99 ? -2.915 17.324 2.705 1.00 89.25 99 VAL A CA 1
ATOM 778 C C . VAL A 1 99 ? -2.544 15.899 3.093 1.00 89.25 99 VAL A C 1
ATOM 780 O O . VAL A 1 99 ? -1.651 15.295 2.502 1.00 89.25 99 VAL A O 1
ATOM 783 N N . LEU A 1 100 ? -3.225 15.371 4.108 1.00 90.25 100 LEU A N 1
ATOM 784 C CA . LEU A 1 100 ? -3.051 14.005 4.597 1.00 90.25 100 LEU A CA 1
ATOM 785 C C . LEU A 1 100 ? -4.323 13.189 4.370 1.00 90.25 100 LEU A C 1
ATOM 787 O O . LEU A 1 100 ? -5.425 13.726 4.252 1.00 90.25 100 LEU A O 1
ATOM 791 N N . ARG A 1 101 ? -4.163 11.868 4.330 1.00 91.06 101 ARG A N 1
ATOM 792 C CA . ARG A 1 101 ? -5.258 10.911 4.182 1.00 91.06 101 ARG A CA 1
ATOM 793 C C . ARG A 1 101 ? -5.340 10.049 5.434 1.00 91.06 101 ARG A C 1
ATOM 795 O O . ARG A 1 101 ? -4.326 9.527 5.876 1.00 91.06 101 ARG A O 1
ATOM 802 N N . SER A 1 102 ? -6.546 9.867 5.964 1.00 88.19 102 SER A N 1
ATOM 803 C CA . SER A 1 102 ? -6.819 8.942 7.066 1.00 88.19 102 SER A CA 1
ATOM 804 C C . SER A 1 102 ? -8.034 8.080 6.739 1.00 88.19 102 SER A C 1
ATOM 806 O O . SER A 1 102 ? -8.955 8.522 6.050 1.00 88.19 102 SER A O 1
ATOM 808 N N . HIS A 1 103 ? -8.017 6.840 7.219 1.00 86.75 103 HIS A N 1
ATOM 809 C CA . HIS A 1 103 ? -9.122 5.900 7.099 1.00 86.75 103 HIS A CA 1
ATOM 810 C C . HIS A 1 103 ? -9.780 5.713 8.468 1.00 86.75 103 HIS A C 1
ATOM 812 O O . HIS A 1 103 ? -9.145 5.257 9.416 1.00 86.75 103 HIS A O 1
ATOM 818 N N . ASN A 1 104 ? -11.066 6.056 8.568 1.00 85.75 104 ASN A N 1
ATOM 819 C CA . ASN A 1 104 ? -11.822 5.850 9.800 1.00 85.75 104 ASN A CA 1
ATOM 820 C C . ASN A 1 104 ? -12.105 4.354 10.027 1.00 85.75 104 ASN A C 1
ATOM 822 O O . ASN A 1 104 ? -12.331 3.626 9.055 1.00 85.75 104 ASN A O 1
ATOM 826 N N . PRO A 1 105 ? -12.168 3.897 11.291 1.00 84.12 105 PRO A N 1
ATOM 827 C CA . PRO A 1 105 ? -12.593 2.541 11.612 1.00 84.12 105 PRO A CA 1
ATOM 828 C C . PRO A 1 105 ? -13.983 2.224 11.048 1.00 84.12 105 PRO A C 1
ATOM 830 O O . PRO A 1 105 ? -14.863 3.087 10.982 1.00 84.12 105 PRO A O 1
ATOM 833 N N . THR A 1 106 ? -14.195 0.964 10.671 1.00 83.94 106 THR A N 1
ATOM 834 C CA . THR A 1 106 ? -15.503 0.504 10.187 1.00 83.94 106 THR A CA 1
ATOM 835 C C . THR A 1 106 ? -16.519 0.488 11.331 1.00 83.94 106 THR A C 1
ATOM 837 O O . THR A 1 106 ? -16.194 0.120 12.457 1.00 83.94 106 THR A O 1
ATOM 840 N N . ALA A 1 107 ? -17.769 0.862 11.044 1.00 84.81 107 ALA A N 1
ATOM 841 C CA . ALA A 1 107 ? -18.850 0.836 12.027 1.00 84.81 107 ALA A CA 1
ATOM 842 C C . ALA A 1 107 ? -19.088 -0.582 12.582 1.00 84.81 107 ALA A C 1
ATOM 844 O O . ALA A 1 107 ? -19.277 -1.524 11.810 1.00 84.81 107 ALA A O 1
ATOM 845 N N . THR A 1 108 ? -19.174 -0.706 13.910 1.00 84.56 108 THR A N 1
ATOM 846 C CA . THR A 1 108 ? -19.286 -1.988 14.631 1.00 84.56 108 THR A CA 1
ATOM 847 C C . THR A 1 108 ? -20.442 -2.857 14.137 1.00 84.56 108 THR A C 1
ATOM 849 O O . THR A 1 108 ? -20.250 -4.045 13.911 1.00 84.56 108 THR A O 1
ATOM 852 N N . LYS A 1 109 ? -21.608 -2.258 13.850 1.00 84.62 109 LYS A N 1
ATOM 853 C CA . LYS A 1 109 ? -22.772 -2.980 13.301 1.00 84.62 109 LYS A CA 1
ATOM 854 C C . LYS A 1 109 ? -22.459 -3.740 12.010 1.00 84.62 109 LYS A C 1
ATOM 856 O O . LYS A 1 109 ? -22.822 -4.899 11.888 1.00 84.62 109 LYS A O 1
ATOM 861 N N . LYS A 1 110 ? -21.742 -3.118 11.066 1.00 87.00 110 LYS A N 1
ATOM 862 C CA . LYS A 1 110 ? -21.402 -3.769 9.788 1.00 87.00 110 LYS A CA 1
ATOM 863 C C . LYS A 1 110 ? -20.477 -4.966 9.998 1.00 87.00 110 LYS A C 1
ATOM 865 O O . LYS A 1 110 ? -20.592 -5.965 9.300 1.00 87.00 110 LYS A O 1
ATOM 870 N N . VAL A 1 111 ? -19.562 -4.852 10.958 1.00 86.50 111 VAL A N 1
ATOM 871 C CA . VAL A 1 111 ? -18.666 -5.951 11.331 1.00 86.50 111 VAL A CA 1
ATOM 872 C C . VAL A 1 111 ? -19.466 -7.087 11.970 1.00 86.50 111 VAL A C 1
ATOM 874 O O . VAL A 1 111 ? -19.270 -8.240 11.608 1.00 86.50 111 VAL A O 1
ATOM 877 N N . GLU A 1 112 ? -20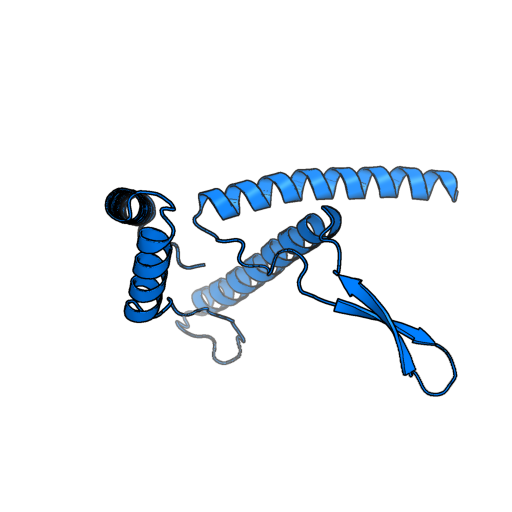.407 -6.777 12.864 1.00 86.44 112 GLU A N 1
ATOM 878 C CA . GLU A 1 112 ? -21.301 -7.770 13.474 1.00 86.44 112 GLU A CA 1
ATOM 879 C C . GLU A 1 112 ? -22.157 -8.507 12.441 1.00 86.44 112 GLU A C 1
ATOM 881 O O . GLU A 1 112 ? -22.286 -9.728 12.527 1.00 86.44 112 GLU A O 1
ATOM 886 N N . ASP A 1 113 ? -22.693 -7.793 11.450 1.00 89.69 113 ASP A N 1
ATOM 887 C CA . ASP A 1 113 ? -23.475 -8.393 10.368 1.00 89.69 113 ASP A CA 1
ATOM 888 C C . ASP A 1 113 ? -22.627 -9.386 9.556 1.00 89.69 113 ASP A C 1
ATOM 890 O O . ASP A 1 113 ? -23.062 -10.509 9.305 1.00 89.69 113 ASP A O 1
ATOM 894 N N . ILE A 1 114 ? -21.384 -9.024 9.216 1.00 87.38 114 ILE A N 1
ATOM 895 C CA . ILE A 1 114 ? -20.450 -9.928 8.525 1.00 87.38 114 ILE A CA 1
ATOM 896 C C . ILE A 1 114 ? -20.127 -11.147 9.398 1.00 87.38 114 ILE A C 1
ATOM 898 O O . ILE A 1 114 ? -20.125 -12.269 8.898 1.00 87.38 114 ILE A O 1
ATOM 902 N N . LEU A 1 115 ? -19.894 -10.958 10.701 1.00 87.12 115 LEU A N 1
ATOM 903 C CA . LEU A 1 115 ? -19.615 -12.067 11.618 1.00 87.12 115 LEU A CA 1
ATOM 904 C C . LEU A 1 115 ? -20.784 -13.055 11.703 1.00 87.12 115 LEU A C 1
ATOM 906 O O . LEU A 1 115 ? -20.544 -14.258 11.769 1.00 87.12 115 LEU A O 1
ATOM 910 N N . ARG A 1 116 ? -22.032 -12.573 11.663 1.00 87.00 116 ARG A N 1
ATOM 911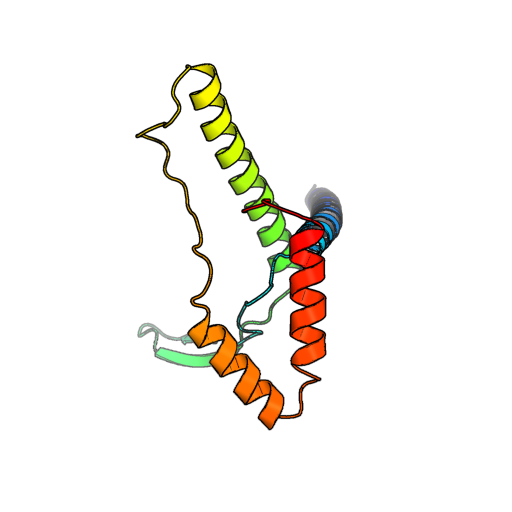 C CA . ARG A 1 116 ? -23.220 -13.442 11.611 1.00 87.00 116 ARG A CA 1
ATOM 912 C C . ARG A 1 116 ? -23.253 -14.265 10.327 1.00 87.00 116 ARG A C 1
ATOM 914 O O . ARG A 1 116 ? -23.385 -15.479 10.400 1.00 87.00 116 ARG A O 1
ATOM 921 N N . VAL A 1 117 ? -23.037 -13.629 9.174 1.00 90.31 117 VAL A N 1
ATOM 922 C CA . VAL A 1 117 ? -22.992 -14.335 7.880 1.00 90.31 117 VAL A CA 1
ATOM 923 C C . VAL A 1 117 ? -21.883 -15.391 7.858 1.00 90.31 117 VAL A C 1
ATOM 925 O O . VAL A 1 117 ? -22.089 -16.492 7.357 1.00 90.31 117 VAL A O 1
ATOM 928 N N . LEU A 1 118 ? -20.711 -15.089 8.426 1.00 88.12 118 LEU A N 1
ATOM 929 C CA . LEU A 1 118 ? -19.607 -16.049 8.525 1.00 88.12 118 LEU A CA 1
ATOM 930 C C . LEU A 1 118 ? -19.938 -17.228 9.448 1.00 88.12 118 LEU A C 1
ATOM 932 O O . LEU A 1 118 ? -19.569 -18.360 9.135 1.00 88.12 118 LEU A O 1
ATOM 936 N N . GLN A 1 119 ? -20.656 -16.978 10.547 1.00 86.62 119 GLN A N 1
ATOM 937 C CA . GLN A 1 119 ? -21.134 -18.025 11.448 1.00 86.62 119 GLN A CA 1
ATOM 938 C C . GLN A 1 119 ? -22.120 -18.961 10.747 1.00 86.62 119 GLN A C 1
ATOM 940 O O . GLN A 1 119 ? -21.960 -20.178 10.826 1.00 86.62 119 GLN A O 1
ATOM 945 N N . ASP A 1 120 ? -23.089 -18.398 10.024 1.00 89.12 120 ASP A N 1
ATOM 946 C CA . ASP A 1 120 ? -24.081 -19.160 9.259 1.00 89.12 120 ASP A CA 1
ATOM 947 C C . ASP A 1 120 ? -23.421 -19.967 8.128 1.00 89.12 120 ASP A C 1
ATOM 949 O O . ASP A 1 120 ? -23.841 -21.083 7.822 1.00 89.12 120 ASP A O 1
ATOM 953 N N . ALA A 1 121 ? -22.340 -19.440 7.544 1.00 88.00 121 ALA A N 1
ATOM 954 C CA . ALA A 1 121 ? -21.528 -20.123 6.538 1.00 88.00 121 ALA A CA 1
ATOM 955 C C . ALA A 1 121 ? -20.563 -21.181 7.120 1.00 88.00 121 ALA A C 1
ATOM 957 O O . ALA A 1 121 ? -19.857 -21.844 6.360 1.00 88.00 121 ALA A O 1
ATOM 958 N N . GLY A 1 122 ? -20.495 -21.339 8.449 1.00 85.75 122 GLY A N 1
ATOM 959 C CA . GLY A 1 122 ? -19.601 -22.290 9.119 1.00 85.75 122 GLY A CA 1
ATOM 960 C C . GLY A 1 122 ? -18.114 -21.911 9.072 1.00 85.75 122 GLY A C 1
ATOM 961 O O . GLY A 1 122 ? -17.252 -22.760 9.314 1.00 85.75 122 GLY A O 1
ATOM 962 N N . VAL A 1 123 ? -17.784 -20.651 8.766 1.00 78.62 123 VAL A N 1
ATOM 963 C CA . VAL A 1 123 ? -16.401 -20.159 8.677 1.00 78.62 123 VAL A CA 1
ATOM 964 C C . VAL A 1 123 ? -15.902 -19.774 10.073 1.00 78.62 123 VAL A C 1
ATOM 966 O O . VAL A 1 123 ? -15.904 -18.611 10.466 1.00 78.62 123 VAL A O 1
ATOM 969 N N . GLY A 1 124 ? -15.453 -20.781 10.828 1.00 64.56 124 GLY A N 1
ATOM 970 C CA . GLY A 1 124 ? -14.798 -20.613 12.130 1.00 64.56 124 GLY A CA 1
ATOM 971 C C . GLY A 1 124 ? -15.722 -20.183 13.280 1.00 64.56 124 GLY A C 1
ATOM 972 O O . GLY A 1 124 ? -16.868 -19.785 13.099 1.00 64.56 124 GLY A O 1
ATOM 973 N N . SER A 1 125 ? -15.216 -20.283 14.514 1.00 70.31 125 SER A N 1
ATOM 974 C CA . SER A 1 125 ? -15.944 -19.805 15.696 1.00 70.31 125 SER A CA 1
ATOM 975 C C . SER A 1 125 ? -15.763 -18.295 15.843 1.00 70.31 125 SER A C 1
ATOM 977 O O . SER A 1 125 ? -14.662 -17.828 16.137 1.00 70.31 125 SER A O 1
ATOM 979 N N . VAL A 1 126 ? -16.850 -17.534 15.697 1.00 66.81 126 VAL A N 1
ATOM 980 C CA . VAL A 1 126 ? -16.880 -16.072 15.907 1.00 66.81 126 VAL A CA 1
ATOM 981 C C . VAL A 1 126 ? -16.323 -15.675 17.277 1.00 66.81 126 VAL A C 1
ATOM 983 O O . VAL A 1 126 ? -15.706 -14.620 17.403 1.00 66.81 126 VAL A O 1
ATOM 986 N N . ALA A 1 127 ? -16.496 -16.521 18.297 1.00 65.25 127 ALA A N 1
ATOM 987 C CA . ALA A 1 127 ? -15.940 -16.288 19.629 1.00 65.25 127 ALA A CA 1
ATOM 988 C C . ALA A 1 127 ? -14.405 -16.262 19.609 1.00 65.25 127 ALA A C 1
ATOM 990 O O . ALA A 1 127 ? -13.807 -15.342 20.157 1.00 65.25 127 ALA A O 1
ATOM 991 N N . LYS A 1 128 ? -13.785 -17.203 18.887 1.00 67.81 128 LYS A N 1
ATOM 992 C CA . LYS A 1 128 ? -12.329 -17.271 18.730 1.00 67.81 128 LYS A CA 1
ATOM 993 C C . LYS A 1 128 ? -11.796 -16.095 17.906 1.00 67.81 128 LYS A C 1
ATOM 995 O O . LYS A 1 128 ? -10.809 -15.484 18.282 1.00 67.81 128 LYS A O 1
ATOM 1000 N N . ILE A 1 129 ? -12.511 -15.705 16.845 1.00 68.62 129 ILE A N 1
ATOM 1001 C CA . ILE A 1 129 ? -12.159 -14.532 16.022 1.00 68.62 129 ILE A CA 1
ATOM 1002 C C . ILE A 1 129 ? -12.197 -13.242 16.857 1.00 68.62 129 ILE A C 1
ATOM 1004 O O . ILE A 1 129 ? -11.320 -12.391 16.725 1.00 68.62 129 ILE A O 1
ATOM 1008 N N . LYS A 1 130 ? -13.204 -13.086 17.728 1.00 67.38 130 LYS A N 1
ATOM 1009 C CA . LYS A 1 130 ? -13.299 -11.934 18.637 1.00 67.38 130 LYS A CA 1
ATOM 1010 C C . LYS A 1 130 ? -12.176 -11.924 19.672 1.00 67.38 130 LYS A C 1
ATOM 1012 O O . LYS A 1 130 ? -11.627 -10.859 19.934 1.00 67.38 130 LYS A O 1
ATOM 1017 N N . GLU A 1 131 ? -11.846 -13.079 20.242 1.00 69.31 131 GLU A N 1
ATOM 1018 C CA . GLU A 1 131 ? -10.767 -13.235 21.222 1.00 69.31 131 GLU A CA 1
ATOM 1019 C C . GLU A 1 131 ? -9.396 -12.904 20.607 1.00 69.31 131 GLU A C 1
ATOM 1021 O O . GLU A 1 131 ? -8.660 -12.082 21.151 1.00 69.31 131 GLU A O 1
ATOM 1026 N N . ASP A 1 132 ? -9.115 -13.423 19.409 1.00 67.56 132 ASP A N 1
ATOM 1027 C CA . ASP A 1 132 ? -7.884 -13.138 18.663 1.00 67.56 132 ASP A CA 1
ATOM 1028 C C . ASP A 1 132 ? -7.782 -11.647 18.274 1.00 67.56 132 ASP A C 1
ATOM 1030 O O . ASP A 1 132 ? -6.716 -11.036 18.386 1.00 67.56 132 ASP A O 1
ATOM 1034 N N . ALA A 1 133 ? -8.893 -11.020 17.865 1.00 65.12 133 ALA A N 1
ATOM 1035 C CA . ALA A 1 133 ? -8.931 -9.595 17.523 1.00 65.12 133 ALA A CA 1
ATOM 1036 C C . ALA A 1 133 ? -8.723 -8.675 18.742 1.00 65.12 133 ALA A C 1
ATOM 1038 O O . ALA A 1 133 ? -8.106 -7.612 18.625 1.00 65.12 133 ALA A O 1
ATOM 1039 N N . LEU A 1 134 ? -9.232 -9.068 19.914 1.00 64.62 134 LEU A N 1
ATOM 1040 C CA . LEU A 1 134 ? -9.006 -8.353 21.174 1.00 64.62 134 LEU A CA 1
ATOM 1041 C C . LEU A 1 134 ? -7.538 -8.462 21.605 1.00 64.62 134 LEU A C 1
ATOM 1043 O O . LEU A 1 134 ? -6.913 -7.437 21.871 1.00 64.62 134 LEU A O 1
ATOM 1047 N N . ALA A 1 135 ? -6.959 -9.665 21.557 1.00 63.91 135 ALA A N 1
ATOM 1048 C CA . ALA A 1 135 ? -5.553 -9.895 21.889 1.00 63.91 135 ALA A CA 1
ATOM 1049 C C . ALA A 1 135 ? -4.589 -9.105 20.978 1.00 63.91 135 ALA A C 1
ATOM 1051 O O . ALA A 1 135 ? -3.578 -8.572 21.440 1.00 63.91 135 ALA A O 1
ATOM 1052 N N . GLN A 1 136 ? -4.908 -8.968 19.686 1.00 62.53 136 GLN A N 1
ATOM 1053 C CA . GLN A 1 136 ? -4.103 -8.169 18.753 1.00 62.53 136 GLN A CA 1
ATOM 1054 C C . GLN A 1 136 ? -4.171 -6.658 19.029 1.00 62.53 136 GLN A C 1
ATOM 1056 O O . GLN A 1 136 ? -3.150 -5.976 18.911 1.00 62.53 136 GLN A O 1
ATOM 1061 N N . ASN A 1 137 ? -5.336 -6.135 19.430 1.00 60.34 137 ASN A N 1
ATOM 1062 C CA . ASN A 1 137 ? -5.484 -4.728 19.821 1.00 60.34 137 ASN A CA 1
ATOM 1063 C C . ASN A 1 137 ? -4.730 -4.402 21.119 1.00 60.34 137 ASN A C 1
ATOM 1065 O O . ASN A 1 137 ? -4.150 -3.322 21.234 1.00 60.34 137 ASN A O 1
ATOM 1069 N N . GLU A 1 138 ? -4.702 -5.331 22.077 1.00 60.09 138 GLU A N 1
ATOM 1070 C CA . GLU A 1 138 ? -3.951 -5.171 23.328 1.00 60.09 138 GLU A CA 1
ATOM 1071 C C . GLU A 1 138 ? -2.431 -5.241 23.122 1.00 60.09 138 GLU A C 1
ATOM 1073 O O . GLU A 1 138 ? -1.686 -4.547 23.812 1.00 60.09 138 GLU A O 1
ATOM 1078 N N . ALA A 1 139 ? -1.958 -6.018 22.143 1.00 58.16 139 ALA A N 1
ATOM 1079 C CA . ALA A 1 139 ? -0.533 -6.123 21.825 1.00 58.16 139 ALA A CA 1
ATOM 1080 C C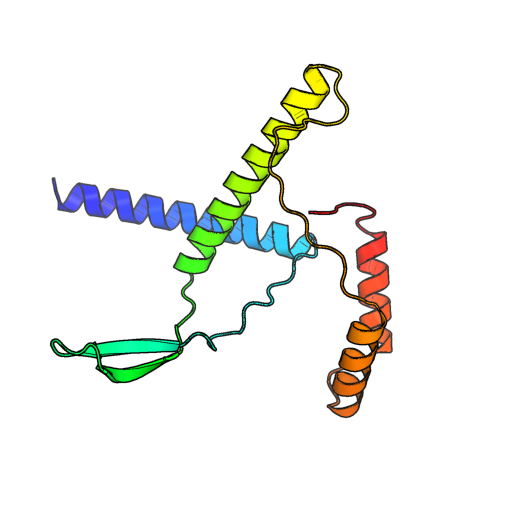 . ALA A 1 139 ? 0.048 -4.858 21.156 1.00 58.16 139 ALA A C 1
ATOM 1082 O O . ALA A 1 139 ? 1.251 -4.612 21.250 1.00 58.16 139 ALA A O 1
ATOM 1083 N N . HIS A 1 140 ? -0.780 -4.049 20.484 1.00 52.47 140 HIS A N 1
ATOM 1084 C CA . HIS A 1 140 ? -0.342 -2.844 19.765 1.00 52.47 140 HIS A CA 1
ATOM 1085 C C . HIS A 1 140 ? -1.281 -1.646 20.001 1.00 52.47 140 HIS A C 1
ATOM 1087 O O . HIS A 1 140 ? -1.892 -1.135 19.054 1.00 52.47 140 HIS A O 1
ATOM 1093 N N . PRO A 1 141 ? -1.380 -1.139 21.244 1.00 42.78 141 PRO A N 1
ATOM 1094 C CA . PRO A 1 141 ? -2.293 -0.055 21.568 1.00 42.78 141 PRO A CA 1
ATOM 1095 C C . PRO A 1 141 ? -1.865 1.231 20.848 1.00 42.78 141 PRO A C 1
ATOM 1097 O O . PRO A 1 141 ? -0.787 1.775 21.078 1.00 42.78 141 PRO A O 1
ATOM 1100 N N . GLY A 1 142 ? -2.720 1.736 19.958 1.00 49.34 142 GLY A N 1
ATOM 1101 C CA . GLY A 1 142 ? -2.591 3.089 19.408 1.00 49.34 142 GLY A CA 1
ATOM 1102 C C . GLY A 1 142 ? -1.714 3.266 18.164 1.00 49.34 142 GLY A C 1
ATOM 1103 O O . GLY A 1 142 ? -1.540 4.408 17.740 1.00 49.34 142 GLY A O 1
ATOM 1104 N N . ARG A 1 143 ? -1.220 2.202 17.512 1.00 46.34 143 ARG A N 1
ATOM 1105 C CA . ARG A 1 143 ? -0.636 2.328 16.159 1.00 46.34 143 ARG A CA 1
ATOM 1106 C C . ARG A 1 143 ? -1.751 2.485 15.121 1.00 46.34 143 ARG A C 1
ATOM 1108 O O . ARG A 1 143 ? -2.143 1.538 14.452 1.00 46.34 143 ARG A O 1
ATOM 1115 N N . ARG A 1 144 ? -2.290 3.701 15.014 1.00 42.31 144 ARG A N 1
ATOM 1116 C CA . ARG A 1 144 ? -3.074 4.105 13.842 1.00 42.31 144 ARG A CA 1
ATOM 1117 C C . ARG A 1 144 ? -2.089 4.327 12.698 1.00 42.31 144 ARG A C 1
ATOM 1119 O O . ARG A 1 144 ? -1.144 5.096 12.867 1.00 42.31 144 ARG A O 1
ATOM 1126 N N . VAL A 1 145 ? -2.282 3.607 11.598 1.00 40.72 145 VAL A N 1
ATOM 1127 C CA . VAL A 1 145 ? -1.646 3.927 10.312 1.00 40.72 145 VAL A CA 1
ATOM 1128 C C . VAL A 1 145 ? -2.291 5.189 9.753 1.00 40.72 145 VAL A C 1
ATOM 1130 O O . VAL A 1 145 ? -3.534 5.308 9.880 1.00 40.72 145 VAL A O 1
#

Sequence (145 aa):
VKAEIWRELRVYVYVLTLVARCLKRRREQGGALELSNGGRELDFELRGTNLDPEKYRTSDHLETHDTVMELMILANSSVAEKVLKSSEAAGVSYNPCAVLRSHNPTATKKVEDILRVLQDAGVGSVAKIKEDALAQNEAHPGRRV

pLDDT: mean 83.13, std 13.1, range [40.72, 97.94]

Foldseek 3Di:
DVVVVVVVVVVVLVVLLVVLVVLVVVCVLLVDDDPPPQFPDKDFDADDPVRDGPDIGGDDDDSSNSSVVSVVVVVLVVVLVVVCVVCVVVVHNDDPPDDDDADDDDDPVVVVVVLVVCVVVVPDDSVVVVVVVVVSCVVDPPPGD

Organism: NCBI:txid172671

InterPro domains:
  IPR001900 Ribonuclease II/R [PF00773] (16-123)
  IPR012340 Nucleic acid-binding, OB-fold [SSF50249] (8-124)
  IPR050180 RNR Ribonuclease [PTHR23355] (15-123)

Radius of gyration: 21.63 Å; chains: 1; bounding box: 50×47×57 Å

Secondary structure (DSSP, 8-state):
-HHHHHHHHHHHHHHHHHHHHHHHHHHHHTT------SS--EEEEEETTTTEEEEEEEPP--HHHHHHHHHHHHHHHHHHHHHHHHHHHTT-S--TT------PPPPHHHHHHHHHHHHHTT-S-HHHHHHHHHHHHHHSTT---